Protein AF-A0A9D7VMT4-F1 (afdb_monomer_lite)

Foldseek 3Di:
DFQCVVPNKDWAKDWDWDWDADPVVRDTDTDIDIDIDIGSNQDDDVVNVVVVVCRVPVPVPDD

Structure (mmCIF, N/CA/C/O backbone):
data_AF-A0A9D7VMT4-F1
#
_entry.id   AF-A0A9D7VMT4-F1
#
loop_
_atom_site.group_PDB
_atom_site.id
_atom_site.type_symbol
_atom_site.label_atom_id
_atom_site.label_alt_id
_atom_site.label_comp_id
_atom_site.label_asym_id
_atom_site.label_entity_id
_atom_site.label_seq_id
_atom_site.pdbx_PDB_ins_code
_atom_site.Cartn_x
_atom_site.Cartn_y
_atom_site.Cartn_z
_atom_site.occupancy
_atom_site.B_iso_or_equiv
_atom_site.auth_seq_id
_atom_site.auth_comp_id
_atom_site.auth_asym_id
_atom_site.auth_atom_id
_atom_site.pdbx_PDB_model_num
ATOM 1 N N . LEU A 1 1 ? 0.626 -8.590 -24.246 1.00 85.44 1 LEU A N 1
ATOM 2 C CA . LEU A 1 1 ? 1.068 -9.239 -22.989 1.00 85.44 1 LEU A CA 1
ATOM 3 C C . LEU A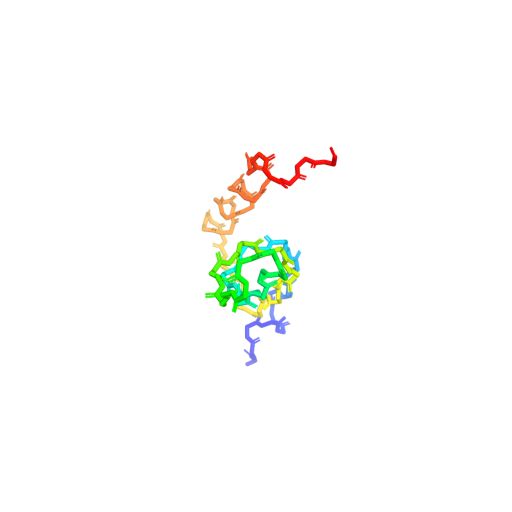 1 1 ? 0.578 -8.389 -21.829 1.00 85.44 1 LEU A C 1
ATOM 5 O O . LEU A 1 1 ? 0.795 -7.177 -21.899 1.00 85.44 1 LEU A O 1
ATOM 9 N N . PRO A 1 2 ? -0.086 -8.985 -20.826 1.00 91.62 2 PRO A N 1
ATOM 10 C CA . PRO A 1 2 ? -0.471 -8.295 -19.603 1.00 91.62 2 PRO A CA 1
ATOM 11 C C . PRO A 1 2 ? 0.713 -7.575 -18.959 1.00 91.62 2 PRO A C 1
ATOM 13 O O . PRO A 1 2 ? 1.865 -7.995 -19.087 1.00 91.62 2 PRO A O 1
ATOM 16 N N . ASN A 1 3 ? 0.418 -6.499 -18.243 1.00 91.25 3 ASN A N 1
ATOM 17 C CA . ASN A 1 3 ? 1.419 -5.656 -17.604 1.00 91.25 3 ASN A CA 1
ATOM 18 C C . ASN A 1 3 ? 2.351 -6.436 -16.670 1.00 91.25 3 ASN A C 1
ATOM 20 O O . ASN A 1 3 ? 3.571 -6.307 -16.789 1.00 91.25 3 ASN A O 1
ATOM 24 N N . TRP A 1 4 ? 1.790 -7.307 -15.830 1.00 94.62 4 TRP A N 1
ATOM 25 C CA . TRP A 1 4 ? 2.555 -8.145 -14.906 1.00 94.62 4 TRP A CA 1
ATOM 26 C C . TRP A 1 4 ? 3.586 -9.039 -15.605 1.00 94.62 4 TRP A C 1
ATOM 28 O O . TRP A 1 4 ? 4.648 -9.302 -15.053 1.00 94.62 4 TRP A O 1
ATOM 38 N N . GLN A 1 5 ? 3.325 -9.465 -16.843 1.00 93.75 5 GLN A N 1
ATOM 39 C CA . GLN A 1 5 ? 4.248 -10.322 -17.587 1.00 93.75 5 GLN A CA 1
ATOM 40 C C . GLN A 1 5 ? 5.481 -9.552 -18.080 1.00 93.75 5 GLN A C 1
ATOM 42 O O . GLN A 1 5 ? 6.548 -10.132 -18.240 1.00 93.75 5 GLN A O 1
ATOM 47 N N . LYS A 1 6 ? 5.342 -8.242 -18.320 1.00 92.44 6 LYS A N 1
ATOM 48 C CA . LYS A 1 6 ? 6.450 -7.365 -18.728 1.00 92.44 6 LYS A CA 1
ATOM 49 C C . LYS A 1 6 ? 7.172 -6.726 -17.541 1.00 92.44 6 LYS A C 1
ATOM 51 O O . LYS A 1 6 ? 8.338 -6.377 -17.670 1.00 92.44 6 LYS A O 1
ATOM 56 N N . ARG A 1 7 ? 6.459 -6.488 -16.434 1.00 91.88 7 ARG A N 1
ATOM 57 C CA . ARG A 1 7 ? 6.904 -5.599 -15.344 1.00 91.88 7 ARG A CA 1
ATOM 58 C C . ARG A 1 7 ? 7.020 -6.270 -13.980 1.00 91.88 7 ARG A C 1
ATOM 60 O O . ARG A 1 7 ? 7.493 -5.635 -13.046 1.00 91.88 7 ARG A O 1
ATOM 67 N N . GLY A 1 8 ? 6.605 -7.528 -13.858 1.00 92.00 8 GLY A N 1
ATOM 68 C CA . GLY A 1 8 ? 6.527 -8.219 -12.576 1.00 92.00 8 GLY A CA 1
ATOM 69 C C . GLY A 1 8 ? 5.316 -7.795 -11.742 1.00 92.00 8 GLY A C 1
ATOM 70 O O . GLY A 1 8 ? 4.368 -7.186 -12.240 1.00 92.00 8 GLY A O 1
ATOM 71 N N . VAL A 1 9 ? 5.345 -8.155 -10.458 1.00 95.12 9 VAL A N 1
ATOM 72 C CA . VAL A 1 9 ? 4.259 -7.927 -9.494 1.00 95.12 9 VAL A CA 1
ATOM 73 C C . VAL A 1 9 ? 4.800 -7.294 -8.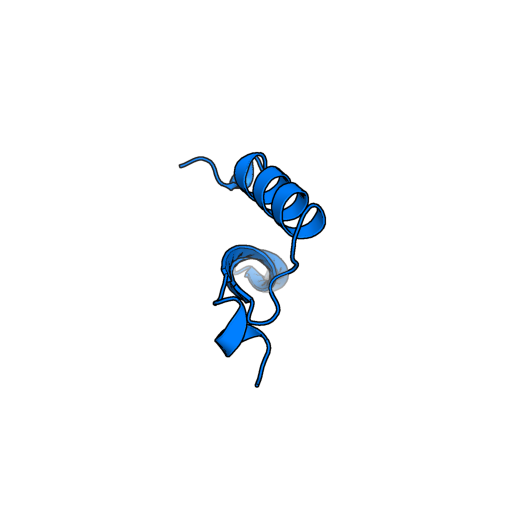215 1.00 95.12 9 VAL A C 1
ATOM 75 O O . VAL A 1 9 ? 5.914 -7.595 -7.796 1.00 95.12 9 VAL A O 1
ATOM 78 N N . GLY A 1 10 ? 4.007 -6.430 -7.583 1.00 94.38 10 GLY A N 1
ATOM 79 C CA . GLY A 1 10 ? 4.316 -5.836 -6.282 1.00 94.38 10 GLY A CA 1
ATOM 80 C C . GLY A 1 10 ? 3.541 -6.505 -5.152 1.00 94.38 10 GLY A C 1
ATOM 81 O O . GLY A 1 10 ? 2.331 -6.709 -5.273 1.00 94.38 10 GLY A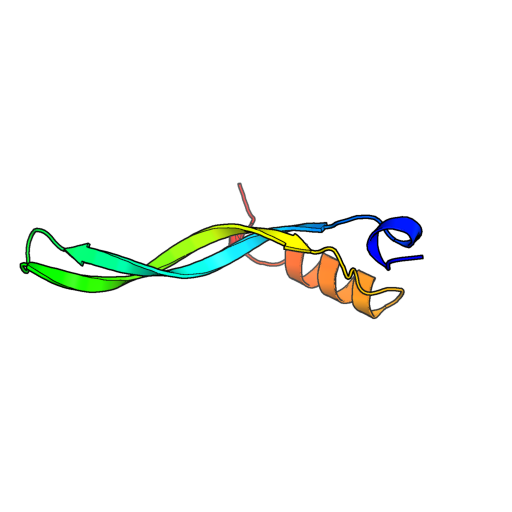 O 1
ATOM 82 N N . LEU A 1 11 ? 4.226 -6.798 -4.046 1.00 94.62 11 LEU A N 1
ATOM 83 C CA . LEU A 1 11 ? 3.631 -7.250 -2.788 1.00 94.62 11 LEU A CA 1
ATOM 84 C C . LEU A 1 11 ? 4.054 -6.304 -1.668 1.00 94.62 11 LEU A C 1
ATOM 86 O O . LEU A 1 11 ? 5.243 -6.143 -1.415 1.00 94.62 11 LEU A O 1
ATOM 90 N N . TYR A 1 12 ? 3.089 -5.669 -1.010 1.00 92.25 12 TYR A N 1
ATOM 91 C CA . TYR A 1 12 ? 3.366 -4.704 0.054 1.00 92.25 12 TYR A CA 1
ATOM 92 C C . TYR A 1 12 ? 2.204 -4.600 1.039 1.00 92.25 12 TYR A C 1
ATOM 94 O O . TYR A 1 12 ? 1.083 -5.011 0.738 1.00 92.25 12 TYR A O 1
ATOM 102 N N . TRP A 1 13 ? 2.463 -4.066 2.232 1.00 91.75 13 TRP A N 1
ATOM 103 C CA . TRP A 1 13 ? 1.417 -3.867 3.232 1.00 91.75 13 TRP A CA 1
ATOM 104 C C . TRP A 1 13 ? 0.549 -2.662 2.888 1.00 91.75 13 TRP A C 1
ATOM 106 O O . TRP A 1 13 ? 1.061 -1.584 2.610 1.00 91.75 13 TRP A O 1
ATOM 116 N N . GLU A 1 14 ? -0.765 -2.830 2.989 1.00 90.75 14 GLU A N 1
ATOM 117 C CA . GLU A 1 14 ? -1.714 -1.722 2.976 1.00 90.75 14 GLU A CA 1
ATOM 118 C C . GLU A 1 14 ? -2.643 -1.789 4.184 1.00 90.75 14 GLU A C 1
ATOM 120 O O . GLU A 1 14 ? -2.944 -2.872 4.705 1.00 90.75 14 GLU A O 1
ATOM 125 N N . LYS A 1 15 ? -3.123 -0.621 4.606 1.00 90.50 15 LYS A N 1
ATOM 126 C CA . LYS A 1 15 ? -4.232 -0.515 5.544 1.00 90.50 15 LYS A CA 1
ATOM 127 C C . LYS A 1 15 ? -5.552 -0.550 4.794 1.00 90.50 15 LYS A C 1
ATOM 129 O O . LYS A 1 15 ? -5.702 0.063 3.744 1.00 90.50 15 LYS A O 1
ATOM 134 N N . TYR A 1 16 ? -6.524 -1.231 5.376 1.00 91.38 16 TYR A N 1
ATOM 135 C CA . TYR A 1 16 ? -7.899 -1.196 4.910 1.00 91.38 16 TYR A CA 1
ATOM 136 C C . TYR A 1 16 ? -8.851 -1.154 6.100 1.00 91.38 16 TYR A C 1
ATOM 138 O O . TYR A 1 16 ? -8.534 -1.643 7.191 1.00 91.38 16 TYR A O 1
ATOM 146 N N . GLN A 1 17 ? -10.012 -0.540 5.882 1.00 94.31 17 GLN A N 1
ATOM 147 C CA . GLN A 1 17 ? -11.107 -0.588 6.837 1.00 94.31 17 GLN A CA 1
ATOM 148 C C . GLN A 1 17 ? -11.746 -1.972 6.795 1.00 94.31 17 GLN A C 1
ATOM 150 O O . GLN A 1 17 ? -12.050 -2.509 5.728 1.00 94.31 17 GLN A O 1
ATOM 155 N N . LYS A 1 18 ? -11.932 -2.551 7.973 1.00 93.88 18 LYS A N 1
ATOM 156 C CA . LYS A 1 18 ? -12.649 -3.801 8.168 1.00 93.88 18 LYS A CA 1
ATOM 157 C C . LYS A 1 18 ? -13.629 -3.612 9.314 1.00 93.88 18 LYS A C 1
ATOM 159 O O . LYS A 1 18 ? -13.252 -3.079 10.352 1.00 93.88 18 LYS A O 1
ATOM 164 N N . SER A 1 19 ? -14.848 -4.109 9.158 1.00 94.19 19 SER A N 1
ATOM 165 C CA . SER A 1 19 ? -15.793 -4.205 10.267 1.00 94.19 19 SER A CA 1
ATOM 166 C C . SER A 1 19 ? -15.297 -5.226 11.295 1.00 94.19 19 SER A C 1
ATOM 168 O O . SER A 1 19 ? -14.938 -6.354 10.946 1.00 94.19 19 SER A O 1
ATOM 170 N N . GLY A 1 20 ? -15.250 -4.818 12.558 1.00 90.44 20 GLY A N 1
ATOM 171 C CA . GLY A 1 20 ? -14.961 -5.668 13.707 1.00 90.44 20 GLY A CA 1
ATOM 172 C C . GLY A 1 20 ? -16.091 -5.586 14.725 1.00 90.44 20 GLY A C 1
ATOM 173 O O . GLY A 1 20 ? -16.783 -4.578 14.801 1.00 90.44 20 GLY A O 1
ATOM 174 N N . PHE A 1 21 ? -16.276 -6.644 15.506 1.00 92.81 21 PHE A N 1
ATOM 175 C CA . PHE A 1 21 ? -17.264 -6.674 16.580 1.00 92.81 21 PHE A CA 1
ATOM 176 C C . PHE A 1 21 ? -16.593 -6.337 17.913 1.00 92.81 21 PHE A C 1
ATOM 178 O O . PHE A 1 21 ? -15.569 -6.937 18.248 1.00 92.81 21 PHE A O 1
ATOM 185 N N . ASN A 1 22 ? -17.147 -5.379 18.657 1.00 90.88 22 ASN A N 1
ATOM 186 C CA . ASN A 1 22 ? -16.700 -5.053 20.004 1.00 90.88 22 ASN A CA 1
ATOM 187 C C . ASN A 1 22 ? -17.526 -5.856 21.027 1.00 90.88 22 ASN A C 1
ATOM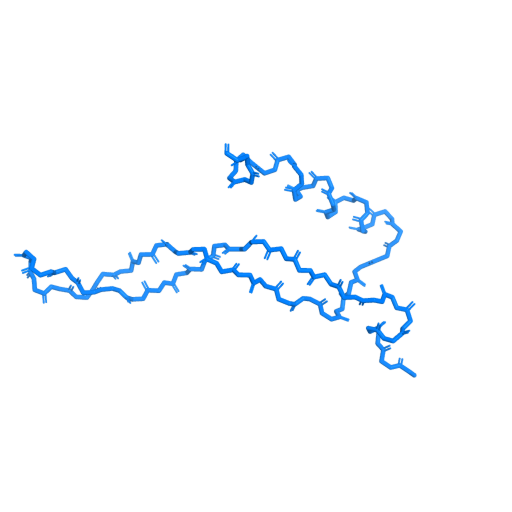 189 O O . ASN A 1 22 ? -18.695 -5.534 21.225 1.00 90.88 22 ASN A O 1
ATOM 193 N N . PRO A 1 23 ? -16.956 -6.859 21.719 1.00 87.88 23 PRO A N 1
ATOM 194 C CA . PRO A 1 23 ? -17.706 -7.669 22.679 1.00 87.88 23 PRO A CA 1
ATOM 195 C C . PRO A 1 23 ? -18.072 -6.916 23.968 1.00 87.88 23 PRO A C 1
ATOM 197 O O . PRO A 1 23 ? -18.913 -7.397 24.717 1.00 87.88 23 PRO A O 1
ATOM 200 N N . ILE A 1 24 ? -17.454 -5.759 24.236 1.00 92.94 24 ILE A N 1
ATOM 201 C CA . ILE A 1 24 ? -17.728 -4.944 25.429 1.00 92.94 24 ILE A CA 1
ATOM 202 C C . ILE A 1 24 ? -18.966 -4.068 25.206 1.00 92.94 24 ILE A C 1
ATOM 204 O O . ILE A 1 24 ? -19.792 -3.943 26.104 1.00 92.94 24 ILE A O 1
ATOM 208 N N . THR A 1 25 ? -19.106 -3.472 24.016 1.00 91.19 25 THR A N 1
ATOM 209 C CA . THR A 1 25 ? -20.252 -2.603 23.680 1.00 91.19 25 THR A CA 1
ATOM 210 C C . THR A 1 25 ? -21.344 -3.316 22.881 1.00 91.19 25 THR A C 1
ATOM 212 O O . THR A 1 25 ? -22.460 -2.819 22.803 1.00 91.19 25 THR A O 1
ATOM 215 N N . GLY A 1 26 ? -21.049 -4.479 22.292 1.00 91.44 26 GLY A N 1
ATOM 216 C CA . GLY A 1 26 ? -21.966 -5.223 21.424 1.00 91.44 26 GLY A CA 1
ATOM 217 C C . GLY A 1 26 ? -22.098 -4.651 20.008 1.00 91.44 26 GLY A C 1
ATOM 218 O O . GLY A 1 26 ? -22.967 -5.076 19.251 1.00 91.44 26 GLY A O 1
ATOM 219 N N . GLU A 1 27 ? -21.257 -3.688 19.630 1.00 93.31 27 GLU A N 1
ATOM 220 C CA . GLU A 1 27 ? -21.399 -2.943 18.379 1.00 93.31 27 GLU A CA 1
ATOM 221 C C . GLU A 1 27 ? -20.432 -3.420 17.291 1.00 93.31 27 GLU A C 1
ATOM 223 O O . GLU A 1 27 ? -19.305 -3.854 17.554 1.00 93.31 27 GLU A O 1
ATOM 228 N N . THR A 1 28 ? -20.854 -3.274 16.032 1.00 93.62 28 THR A N 1
ATOM 229 C CA . THR A 1 28 ? -19.952 -3.410 14.884 1.00 93.62 28 THR A CA 1
ATOM 230 C C . THR A 1 28 ? -19.270 -2.076 14.620 1.00 93.62 28 THR A C 1
ATOM 232 O O . THR A 1 28 ? -19.909 -1.107 14.221 1.00 93.62 28 THR A O 1
ATOM 235 N N . VAL A 1 29 ? -17.955 -2.039 14.805 1.00 92.94 29 VAL A N 1
ATOM 236 C CA . VAL A 1 29 ? -17.125 -0.846 14.638 1.00 92.94 29 VAL A CA 1
ATOM 237 C C . VAL A 1 29 ? -16.200 -0.989 13.433 1.00 92.94 29 VAL A C 1
ATOM 239 O O . VAL A 1 29 ? -15.713 -2.078 13.118 1.00 92.94 29 VAL A O 1
ATOM 242 N N . GLN A 1 30 ? -15.930 0.119 12.742 1.00 94.31 30 GLN A N 1
ATOM 243 C CA . GLN A 1 30 ? -14.903 0.146 11.703 1.00 94.31 30 GLN A CA 1
ATOM 244 C C . GLN A 1 30 ? -13.525 0.161 12.351 1.00 94.31 30 GLN A C 1
ATOM 246 O O . GLN A 1 30 ? -13.241 0.967 13.235 1.00 94.31 30 GLN A O 1
ATOM 251 N N . THR A 1 31 ? -12.648 -0.726 11.902 1.00 91.00 31 THR A N 1
ATOM 252 C CA . THR A 1 31 ? -11.288 -0.812 12.418 1.00 91.00 31 THR A CA 1
ATOM 253 C C . THR A 1 31 ? -10.279 -0.884 11.281 1.00 91.00 31 THR A C 1
ATOM 255 O O . THR A 1 31 ? -10.570 -1.382 10.194 1.00 91.00 31 THR A O 1
ATOM 258 N N . LEU A 1 32 ? -9.077 -0.363 11.516 1.00 92.38 32 LEU A N 1
ATOM 259 C CA . LEU A 1 32 ? -7.986 -0.430 10.552 1.00 92.38 32 LEU A CA 1
ATOM 260 C C . LEU A 1 32 ? -7.230 -1.748 10.730 1.00 92.38 32 LEU A C 1
ATOM 262 O O . LEU A 1 32 ? -6.863 -2.145 11.840 1.00 92.38 32 LEU A O 1
ATOM 266 N N . ARG A 1 33 ? -7.004 -2.451 9.622 1.00 90.50 33 ARG A N 1
ATOM 267 C CA . ARG A 1 33 ? -6.212 -3.684 9.571 1.00 90.50 33 ARG A CA 1
ATOM 268 C C . ARG A 1 33 ? -5.185 -3.586 8.461 1.00 90.50 33 ARG A C 1
ATOM 270 O O . ARG A 1 33 ? -5.398 -2.889 7.475 1.00 90.50 33 ARG A O 1
ATOM 277 N N . ARG A 1 34 ? -4.081 -4.313 8.620 1.00 91.19 34 ARG A N 1
ATOM 278 C CA . ARG A 1 34 ? -3.058 -4.464 7.585 1.00 91.19 34 ARG A CA 1
ATOM 279 C C . ARG A 1 34 ? -3.294 -5.753 6.808 1.00 91.19 34 ARG A C 1
ATOM 281 O O . ARG A 1 34 ? -3.649 -6.772 7.396 1.00 91.19 34 ARG A O 1
ATOM 288 N N . ARG A 1 35 ? -3.086 -5.711 5.495 1.00 92.06 35 ARG A N 1
ATOM 289 C CA . ARG A 1 35 ? -3.016 -6.898 4.632 1.00 92.06 35 ARG A CA 1
ATOM 290 C C . ARG A 1 35 ? -1.922 -6.726 3.591 1.00 92.06 35 ARG A C 1
ATOM 292 O O . ARG A 1 35 ? -1.533 -5.600 3.292 1.00 92.06 35 ARG A O 1
ATOM 299 N N . ILE A 1 36 ? -1.466 -7.834 3.022 1.00 93.69 36 ILE A N 1
ATOM 300 C CA . ILE A 1 36 ? -0.602 -7.794 1.844 1.00 93.69 36 ILE A CA 1
ATOM 301 C C . ILE A 1 36 ? -1.481 -7.503 0.626 1.00 93.69 36 ILE A C 1
ATOM 303 O O . ILE A 1 36 ? -2.423 -8.243 0.337 1.00 93.69 36 ILE A O 1
ATOM 307 N N . ARG A 1 37 ? -1.168 -6.426 -0.090 1.00 93.75 37 ARG A N 1
ATOM 308 C CA . ARG A 1 37 ? -1.739 -6.107 -1.396 1.00 93.75 37 ARG A CA 1
ATOM 309 C C . ARG A 1 37 ? -0.894 -6.718 -2.497 1.00 93.75 37 ARG A C 1
ATOM 311 O O . ARG A 1 37 ? 0.322 -6.564 -2.507 1.00 93.75 37 ARG A O 1
ATOM 318 N N . ARG A 1 38 ? -1.570 -7.341 -3.462 1.00 95.81 38 ARG A N 1
ATOM 319 C CA . ARG A 1 38 ? -0.988 -7.771 -4.734 1.00 95.81 38 ARG A CA 1
ATOM 320 C C . ARG A 1 38 ? -1.276 -6.735 -5.813 1.00 95.81 38 ARG A C 1
ATOM 322 O O . ARG A 1 38 ? -2.433 -6.551 -6.183 1.00 95.81 38 ARG A O 1
ATOM 329 N N . ASN A 1 39 ? -0.232 -6.097 -6.332 1.00 95.62 39 ASN A N 1
ATOM 330 C CA . ASN A 1 39 ? -0.312 -5.171 -7.456 1.00 95.62 39 ASN A CA 1
ATOM 331 C C . ASN A 1 39 ? 0.251 -5.821 -8.731 1.00 95.62 39 ASN A C 1
ATOM 333 O O . ASN A 1 39 ? 1.434 -6.151 -8.790 1.00 95.62 39 ASN A O 1
ATOM 337 N N . LEU A 1 40 ? -0.605 -6.014 -9.737 1.00 95.81 40 LEU A N 1
ATOM 338 C CA . LEU A 1 40 ? -0.246 -6.588 -11.042 1.00 95.81 40 LEU A CA 1
ATOM 339 C C . LEU A 1 40 ? 0.056 -5.512 -12.100 1.00 95.81 40 LEU A C 1
ATOM 341 O O . LEU A 1 40 ? 0.562 -5.821 -13.178 1.00 95.81 40 LEU A O 1
ATOM 345 N N . ASP A 1 41 ? -0.239 -4.253 -11.785 1.00 94.94 41 ASP A N 1
ATOM 346 C CA . ASP A 1 41 ? -0.107 -3.104 -12.671 1.00 94.94 41 ASP A CA 1
ATOM 347 C C . ASP A 1 41 ? 0.895 -2.119 -12.076 1.00 94.94 41 ASP A C 1
ATOM 349 O O . ASP A 1 41 ? 0.575 -0.987 -11.716 1.00 94.94 41 ASP A O 1
ATOM 353 N N . LEU A 1 42 ? 2.145 -2.572 -11.960 1.00 93.38 42 LEU A N 1
ATOM 354 C CA . LEU A 1 42 ? 3.225 -1.718 -11.486 1.00 93.38 42 LEU A CA 1
ATOM 355 C C . LEU A 1 42 ? 3.400 -0.512 -12.411 1.00 93.38 42 LEU A C 1
ATOM 357 O O . LEU A 1 42 ? 3.406 -0.651 -13.642 1.00 93.38 42 LEU A O 1
ATOM 361 N N . LEU A 1 43 ? 3.552 0.658 -11.792 1.00 92.50 43 LEU A N 1
ATOM 362 C CA . LEU A 1 43 ? 3.971 1.884 -12.461 1.00 92.50 43 LEU A CA 1
ATOM 363 C C . LEU A 1 43 ? 5.405 1.716 -12.989 1.00 92.50 43 LEU A C 1
ATOM 365 O O . LEU A 1 43 ? 6.092 0.745 -12.672 1.00 92.50 43 LEU A O 1
ATOM 369 N N . MET A 1 44 ? 5.861 2.645 -13.825 1.00 92.62 44 MET A N 1
ATOM 370 C CA . MET A 1 44 ? 7.207 2.614 -14.404 1.00 92.62 44 MET A CA 1
ATOM 371 C C . MET A 1 44 ? 7.924 3.943 -14.201 1.00 92.62 44 MET A C 1
ATOM 373 O O . MET A 1 44 ? 7.282 4.965 -13.966 1.00 92.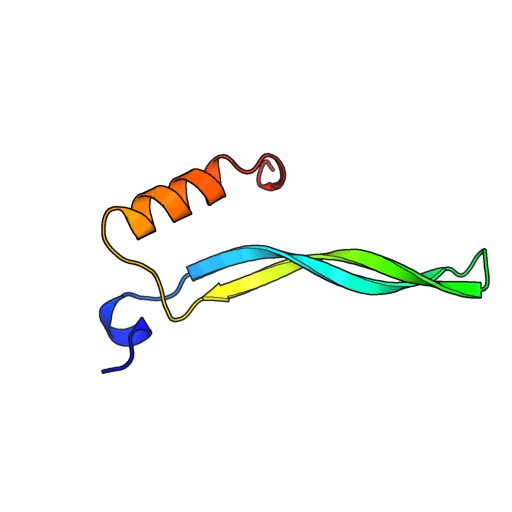62 44 MET A O 1
ATOM 377 N N . LYS A 1 45 ? 9.248 3.924 -14.400 1.00 94.50 45 LYS A N 1
ATOM 378 C CA . LYS A 1 45 ? 10.108 5.116 -14.387 1.00 94.50 45 LYS A CA 1
ATOM 379 C C . LYS A 1 45 ? 9.947 5.887 -13.071 1.00 94.50 45 LYS A C 1
ATOM 381 O O . LYS A 1 45 ? 9.871 5.271 -12.012 1.00 94.50 45 LYS A O 1
ATOM 386 N N . ASP A 1 46 ? 9.866 7.207 -13.147 1.00 96.75 46 ASP A N 1
ATOM 387 C CA . ASP A 1 46 ? 9.809 8.093 -11.988 1.00 96.75 46 ASP A CA 1
ATOM 388 C C . ASP A 1 46 ? 8.603 7.814 -11.093 1.00 96.75 46 ASP A C 1
ATOM 390 O O . ASP A 1 46 ? 8.715 7.907 -9.877 1.00 96.75 46 ASP A O 1
ATOM 394 N N . GLU A 1 47 ? 7.476 7.388 -11.665 1.00 95.50 47 GLU A N 1
ATOM 395 C CA . GLU A 1 47 ? 6.287 7.030 -10.888 1.00 95.50 47 GLU A CA 1
ATOM 396 C C . GLU A 1 47 ? 6.501 5.752 -10.072 1.00 95.50 47 GLU A C 1
ATOM 398 O O . GLU A 1 47 ? 6.027 5.644 -8.944 1.00 95.50 47 GLU A O 1
ATOM 403 N N . TYR A 1 48 ? 7.279 4.801 -10.597 1.00 94.38 48 TYR A N 1
ATOM 404 C CA . TYR A 1 48 ? 7.713 3.650 -9.809 1.00 94.38 48 TYR A CA 1
ATOM 405 C C . TYR A 1 48 ? 8.687 4.074 -8.706 1.00 94.38 48 TYR A C 1
ATOM 407 O O . TYR A 1 48 ? 8.529 3.663 -7.561 1.00 94.38 48 TYR A O 1
ATOM 415 N N . SER A 1 49 ? 9.657 4.935 -9.025 1.00 95.50 49 SER A N 1
ATOM 416 C CA . SER A 1 49 ? 10.631 5.438 -8.049 1.00 95.50 49 SER A CA 1
ATOM 417 C C . SER A 1 49 ? 9.956 6.176 -6.888 1.00 95.50 49 SER A C 1
ATOM 419 O O . SER A 1 49 ? 10.267 5.901 -5.730 1.00 95.50 49 SER A O 1
ATOM 421 N N . LYS A 1 50 ? 8.992 7.059 -7.182 1.00 96.12 50 LYS A N 1
ATOM 422 C CA . LYS A 1 50 ? 8.177 7.759 -6.175 1.00 96.12 50 LYS A CA 1
ATOM 423 C C . LYS A 1 50 ? 7.382 6.778 -5.324 1.00 96.12 50 LYS A C 1
ATOM 425 O O . LYS A 1 50 ? 7.463 6.841 -4.103 1.00 96.12 50 LYS A O 1
ATOM 430 N N . PHE A 1 51 ? 6.694 5.827 -5.959 1.00 93.25 51 PHE A N 1
ATOM 431 C CA . PHE A 1 51 ? 5.928 4.799 -5.257 1.00 93.25 51 PHE A CA 1
ATOM 432 C C . PHE A 1 51 ? 6.796 3.995 -4.272 1.00 93.25 51 PHE A C 1
ATOM 434 O O . PHE A 1 51 ? 6.403 3.782 -3.127 1.00 93.25 51 PHE A O 1
ATOM 441 N N . ILE A 1 52 ? 7.996 3.574 -4.684 1.00 93.44 52 ILE A N 1
ATOM 442 C CA . ILE A 1 52 ? 8.915 2.845 -3.801 1.00 93.44 52 ILE A CA 1
ATOM 443 C C . ILE A 1 52 ? 9.420 3.739 -2.663 1.00 93.44 52 ILE A C 1
ATOM 445 O O . ILE A 1 52 ? 9.494 3.279 -1.523 1.00 93.44 52 ILE A O 1
ATOM 449 N N . ALA A 1 53 ? 9.723 5.011 -2.933 1.00 94.12 53 ALA A N 1
ATOM 450 C CA . ALA A 1 53 ? 10.131 5.955 -1.897 1.00 94.12 53 ALA A CA 1
ATOM 451 C C . ALA A 1 53 ? 9.023 6.179 -0.854 1.00 94.12 53 ALA A C 1
ATOM 453 O O . ALA A 1 53 ? 9.299 6.154 0.344 1.00 94.12 53 ALA A O 1
ATOM 454 N N . GLU A 1 54 ? 7.770 6.345 -1.281 1.00 92.00 54 GLU A N 1
ATOM 455 C CA . GLU A 1 54 ? 6.611 6.442 -0.384 1.00 92.00 54 GLU A CA 1
ATOM 456 C C . GLU A 1 54 ? 6.444 5.175 0.457 1.00 92.00 54 GLU A C 1
ATOM 458 O O . GLU A 1 54 ? 6.211 5.251 1.666 1.00 92.00 54 GLU A O 1
ATOM 463 N N . LEU A 1 55 ? 6.617 4.003 -0.161 1.00 90.38 55 LEU A N 1
ATOM 464 C CA . LEU A 1 55 ? 6.501 2.727 0.529 1.00 90.38 55 LEU A CA 1
ATOM 465 C C . LEU A 1 55 ? 7.585 2.565 1.606 1.00 90.38 55 LEU A C 1
ATOM 467 O O . LEU A 1 55 ? 7.273 2.201 2.733 1.00 90.38 55 LEU A O 1
ATOM 471 N N . VAL A 1 56 ? 8.848 2.866 1.303 1.00 90.12 56 VAL A N 1
ATOM 472 C CA . VAL A 1 56 ? 9.958 2.715 2.263 1.00 90.12 56 VAL A CA 1
ATOM 473 C C . VAL A 1 56 ? 9.889 3.752 3.387 1.00 90.12 56 VAL A C 1
ATOM 475 O O . VAL A 1 56 ? 10.173 3.433 4.540 1.00 90.12 56 VAL A O 1
ATOM 478 N N . ASN A 1 57 ? 9.485 4.984 3.073 1.00 88.25 57 ASN A N 1
ATOM 479 C CA . ASN A 1 57 ? 9.413 6.070 4.052 1.00 88.25 57 ASN A CA 1
ATOM 480 C C . ASN A 1 57 ? 8.126 6.057 4.885 1.00 88.25 57 ASN A C 1
ATOM 482 O O . ASN A 1 57 ? 8.008 6.826 5.839 1.00 88.25 57 ASN A O 1
ATOM 486 N N . SER A 1 58 ? 7.167 5.190 4.557 1.00 79.00 58 SER A N 1
ATOM 487 C CA . SER A 1 58 ? 5.949 5.041 5.344 1.00 79.00 58 SER A CA 1
ATOM 488 C C . SER A 1 58 ? 6.303 4.557 6.760 1.00 79.00 58 SER A C 1
ATOM 490 O O . SER A 1 58 ? 6.800 3.438 6.921 1.00 79.00 58 SER A O 1
ATOM 492 N N . PRO A 1 59 ? 6.020 5.345 7.818 1.00 67.12 59 PRO A N 1
ATOM 493 C CA . PRO A 1 59 ? 6.442 5.046 9.194 1.00 67.12 59 PRO A CA 1
ATOM 494 C C . PRO A 1 59 ? 5.850 3.740 9.745 1.00 67.12 59 PRO A C 1
ATOM 496 O O . PRO A 1 59 ? 6.306 3.211 10.751 1.00 67.12 59 PRO A O 1
ATOM 499 N N . GLU A 1 60 ? 4.844 3.206 9.062 1.00 63.34 60 GLU A N 1
ATOM 500 C CA . GLU A 1 60 ? 4.092 2.008 9.418 1.00 63.34 60 GLU A CA 1
ATOM 501 C C . GLU A 1 60 ? 4.753 0.702 8.944 1.00 63.34 60 GLU A C 1
ATOM 503 O O . GLU A 1 60 ? 4.298 -0.392 9.293 1.00 63.34 60 GLU A O 1
ATOM 508 N N . LEU A 1 61 ? 5.806 0.812 8.128 1.00 60.91 61 LEU A N 1
ATOM 509 C CA . LEU A 1 61 ? 6.568 -0.299 7.558 1.00 60.91 61 LEU A CA 1
ATOM 510 C C . LEU A 1 61 ? 7.895 -0.567 8.282 1.00 60.91 61 LEU A C 1
ATOM 512 O O . LEU A 1 61 ? 8.634 -1.459 7.868 1.00 60.91 61 LEU A O 1
ATOM 516 N N . LYS A 1 62 ? 8.177 0.147 9.380 1.00 52.28 62 LYS A N 1
ATOM 517 C CA . LYS A 1 62 ? 9.293 -0.195 10.270 1.00 52.28 62 LYS A CA 1
ATOM 518 C C . LYS A 1 62 ? 8.991 -1.519 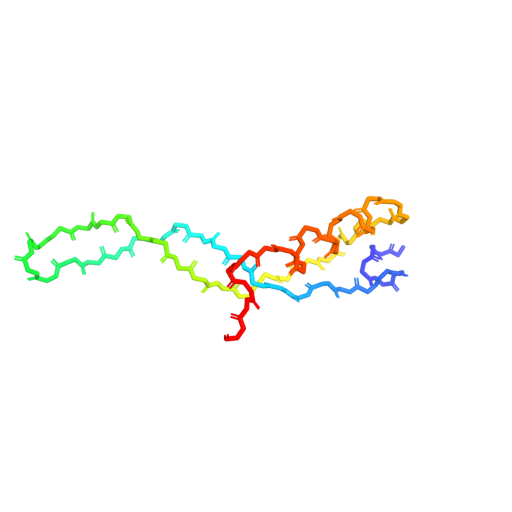11.000 1.00 52.28 62 LYS A C 1
ATOM 520 O O . LYS A 1 62 ? 7.841 -1.697 11.414 1.00 52.28 62 LYS A O 1
ATOM 525 N N . PRO A 1 63 ? 9.967 -2.443 11.093 1.00 52.69 63 PRO A N 1
ATOM 526 C CA . PRO A 1 63 ? 9.834 -3.650 11.906 1.00 52.69 63 PRO A CA 1
ATOM 527 C C . PRO A 1 63 ? 9.649 -3.315 13.390 1.00 52.69 63 PRO A C 1
ATOM 529 O O . PRO A 1 63 ? 10.146 -2.249 13.824 1.00 52.69 63 PRO A O 1
#

pLDDT: mean 89.89, std 9.52, range [52.28, 96.75]

Radius of gyration: 16.42 Å; chains: 1; bounding box: 33×18×48 Å

Sequence (63 aa):
LPNWQKRGVGLYWEKYQKSGFNPITGETVQTLRRRIRRNLDLLMKDEYSKFIAELVNSPELKP

Secondary structure (DSSP, 8-state):
--HHHHH--EEEEEEEEEEEEETTTTEEEEEEEEEEEEESS---HHHHHHHHHHHHH-GGG--